Protein AF-A0A369BPJ7-F1 (afdb_monomer)

Nearest PDB structures (foldseek):
  7qhv-assembly2_BBB  TM=7.110E-01  e=1.659E-01  Agrobacterium tumefaciens
  6g4r-assembly1_E  TM=4.898E-01  e=5.495E+00  Corynebacterium glutamicum
  7cem-assembly1_B  TM=3.025E-01  e=4.839E+00  Escherichia coli K-12

Radius of gyration: 25.54 Å; Cα contacts (8 Å, |Δi|>4): 108; chains: 1; bounding box: 82×40×55 Å

Sequence (159 aa):
MRKFNLISLLLIGSLVIGLAGCTSLTAPDALKLKVMNRDNEKRYFNDTYGDMFHAQNDSIEIELVRPKSMKLEKTASNYVQALQQSIEQEQLDVLQLSIYEYNRLSAAGFLLDLEPLVVRDQYNIDTIYPSITSFLREHISWVLSVSTVQVKQRRSGAV

Organism: NCBI:txid1416533

pLDDT: mean 75.51, std 18.25, range [28.45, 94.75]

Secondary structure (DSSP, 8-state):
--SHHHHHHHHHHHHHHTTS-------S--EEEEEE--SS-THHHIIIIIHHHHHH-TTEEEEEE--GGGGS-TTSTTHHHHHHHHHHHHT-SB----HHHHHHHHHTT-SPPSHHHHHHTT--GGGS-HHHHHHIIIIIS-----------SSSS---

Mean predicted aligned error: 14.04 Å

Solvent-accessible surface area (backbone atoms only — not comparable to full-atom values): 10201 Å² total; per-residue (Å²): 143,84,66,70,69,62,56,57,52,53,58,57,58,59,60,65,66,67,70,77,67,76,70,77,72,74,66,64,86,51,48,73,42,31,32,50,34,93,57,94,55,73,59,62,54,34,78,74,50,43,54,66,48,44,77,74,33,85,51,51,41,80,43,79,41,64,50,71,34,74,81,50,59,83,84,43,91,57,32,65,60,40,38,55,51,27,39,65,75,71,56,54,75,43,81,80,72,54,72,71,54,43,56,56,36,48,76,68,67,73,54,80,79,55,67,68,53,38,63,73,67,64,55,71,64,82,82,45,62,64,73,56,55,49,47,46,38,69,78,70,56,72,81,83,62,95,70,94,75,77,98,76,82,88,87,85,88,86,130

Foldseek 3Di:
DPDVVVVVVVVVVVVVVVPVPPPPPPQPQAAEAEAEDLDPDPVVCCVVPVVVCCVVGVRHHYHYDHFPLSVDDPPDPCSLVSVVVSCVVVVHDHYDDDLVSLVVCVVVVNDDDCVVVCVVVVPPCVVPDVVVVVCCCPSRNDPPDPDDDDPPDDPPDDD

Structure (mmCIF, N/CA/C/O backbone):
data_AF-A0A369BPJ7-F1
#
_entry.id   AF-A0A369BPJ7-F1
#
loop_
_atom_site.group_PDB
_atom_site.id
_atom_site.type_symbol
_atom_site.label_atom_id
_atom_site.label_alt_id
_atom_site.label_comp_id
_atom_site.label_asym_id
_atom_site.label_entity_id
_atom_site.label_seq_id
_atom_site.pdbx_PDB_ins_code
_atom_site.Cartn_x
_atom_site.Cartn_y
_atom_site.Cartn_z
_atom_site.occupancy
_atom_site.B_iso_or_equiv
_atom_site.auth_seq_id
_atom_site.auth_comp_id
_atom_site.auth_asym_id
_atom_site.auth_atom_id
_atom_site.pdbx_PDB_model_num
ATOM 1 N N . MET A 1 1 ? -62.012 18.806 41.400 1.00 50.09 1 MET A N 1
ATOM 2 C CA . MET A 1 1 ? -61.432 18.161 40.200 1.00 50.09 1 MET A CA 1
ATOM 3 C C . MET A 1 1 ? -60.233 18.984 39.723 1.00 50.09 1 MET A C 1
ATOM 5 O O . MET A 1 1 ? -60.415 19.934 38.983 1.00 50.09 1 MET A O 1
ATOM 9 N N . ARG A 1 2 ? -59.022 18.739 40.253 1.00 57.50 2 ARG A N 1
ATOM 10 C CA . ARG A 1 2 ? -57.802 19.505 39.887 1.00 57.50 2 ARG A CA 1
ATOM 11 C C . ARG A 1 2 ? -56.497 18.755 40.223 1.00 57.50 2 ARG A C 1
ATOM 13 O O . ARG A 1 2 ? -55.479 19.372 40.491 1.00 57.50 2 ARG A O 1
ATOM 20 N N . LYS A 1 3 ? -56.553 17.417 40.291 1.00 51.31 3 LYS A N 1
ATOM 21 C CA . LYS A 1 3 ? -55.417 16.551 40.674 1.00 51.31 3 LYS A CA 1
ATOM 22 C C . LYS A 1 3 ? -54.864 15.723 39.501 1.00 51.31 3 LYS A C 1
ATOM 24 O O . LYS A 1 3 ? -53.725 15.288 39.562 1.00 51.31 3 LYS A O 1
ATOM 29 N N . PHE A 1 4 ? -55.630 15.576 38.414 1.00 56.16 4 PHE A N 1
ATOM 30 C CA . PHE A 1 4 ? -55.250 14.762 37.248 1.00 56.16 4 PHE A CA 1
ATOM 31 C C . PHE A 1 4 ? -54.219 15.443 36.321 1.00 56.16 4 PHE A C 1
ATOM 33 O O . PHE A 1 4 ? -53.350 14.769 35.779 1.00 56.16 4 PHE A O 1
ATOM 40 N N . ASN A 1 5 ? -54.232 16.779 36.211 1.00 55.00 5 ASN A N 1
ATOM 41 C CA . ASN A 1 5 ? -53.308 17.512 35.325 1.00 55.00 5 ASN A CA 1
ATOM 42 C C . ASN A 1 5 ? -51.878 17.638 35.876 1.00 55.00 5 ASN A C 1
ATOM 44 O O . ASN A 1 5 ? -50.940 17.772 35.100 1.00 55.00 5 ASN A O 1
ATOM 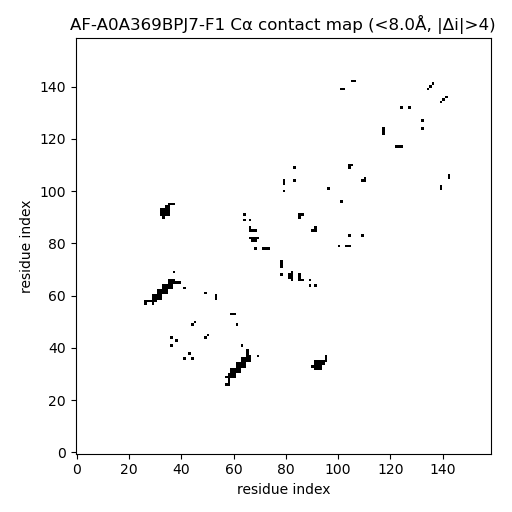48 N N . LEU A 1 6 ? -51.693 17.581 37.200 1.00 57.59 6 LEU A N 1
ATOM 49 C CA . LEU A 1 6 ? -50.368 17.701 37.826 1.00 57.59 6 LEU A CA 1
ATOM 50 C C . LEU A 1 6 ? -49.540 16.417 37.683 1.00 57.59 6 LEU A C 1
ATOM 52 O O . LEU A 1 6 ? -48.333 16.485 37.487 1.00 57.59 6 LEU A O 1
ATOM 56 N N . ILE A 1 7 ? -50.196 15.254 37.722 1.00 62.78 7 ILE A N 1
ATOM 57 C CA . ILE A 1 7 ? -49.537 13.945 37.589 1.00 62.78 7 ILE A CA 1
ATOM 58 C C . ILE A 1 7 ? -49.143 13.693 36.125 1.00 62.78 7 ILE A C 1
ATOM 60 O O . ILE A 1 7 ? -48.045 13.214 35.853 1.00 62.78 7 ILE A O 1
ATOM 64 N N . SER A 1 8 ? -49.993 14.101 35.173 1.00 59.12 8 SER A N 1
ATOM 65 C CA . SER A 1 8 ? -49.696 13.996 33.739 1.00 59.12 8 SER A CA 1
ATOM 66 C C . SER A 1 8 ? -48.526 14.885 33.300 1.00 59.12 8 SER A C 1
ATOM 68 O O . SER A 1 8 ? -47.792 14.499 32.397 1.00 59.12 8 SER A O 1
ATOM 70 N N . LEU A 1 9 ? -48.319 16.048 33.931 1.00 59.34 9 LEU A N 1
ATOM 71 C CA . LEU A 1 9 ? -47.191 16.932 33.607 1.00 59.34 9 LEU A CA 1
ATOM 72 C C . LEU A 1 9 ? -45.853 16.392 34.151 1.00 59.34 9 LEU A C 1
ATOM 74 O O . LEU A 1 9 ? -44.811 16.562 33.523 1.00 59.34 9 LEU A O 1
ATOM 78 N N . LEU A 1 10 ? -45.894 15.706 35.299 1.00 60.41 10 LEU A N 1
ATOM 79 C CA . LEU A 1 10 ? -44.726 15.114 35.964 1.00 60.41 10 LEU A CA 1
ATOM 80 C C . LEU A 1 10 ? -44.183 13.881 35.219 1.00 60.41 10 LEU A C 1
ATOM 82 O O . LEU A 1 10 ? -42.971 13.703 35.127 1.00 60.41 10 LEU A O 1
ATOM 86 N N . LEU A 1 11 ? -45.068 13.075 34.622 1.00 60.53 11 LEU A N 1
ATOM 87 C CA . LEU A 1 11 ? -44.690 11.911 33.808 1.00 60.53 11 LEU A CA 1
ATOM 88 C C . LEU A 1 11 ? -44.014 12.300 32.484 1.00 60.53 11 LEU A C 1
ATOM 90 O O . LEU A 1 11 ? -43.070 11.639 32.060 1.00 60.53 11 LEU A O 1
ATOM 94 N N . ILE A 1 12 ? -44.444 13.399 31.857 1.00 60.44 12 ILE A N 1
ATOM 95 C CA . ILE A 1 12 ? -43.862 13.885 30.595 1.00 60.44 12 ILE A CA 1
ATOM 96 C C . ILE A 1 12 ? -42.498 14.549 30.847 1.00 60.44 12 ILE A C 1
ATOM 98 O O . ILE A 1 12 ? -41.572 14.362 30.060 1.00 60.44 12 ILE A O 1
ATOM 102 N N . GLY A 1 13 ? -42.331 15.249 31.977 1.00 57.41 13 GLY A N 1
ATOM 103 C CA . GLY A 1 13 ? -41.042 15.828 32.377 1.00 57.41 13 GLY A CA 1
ATOM 104 C C . GLY A 1 13 ? -39.958 14.779 32.665 1.00 57.41 13 GLY A C 1
ATOM 105 O O . GLY A 1 13 ? -38.794 14.995 32.336 1.00 57.41 13 GLY A O 1
ATOM 106 N N . SER A 1 14 ? -40.334 13.614 33.205 1.00 56.53 14 SER A N 1
ATOM 107 C CA . SER A 1 14 ? -39.394 12.516 33.472 1.00 56.53 14 SER A CA 1
ATOM 108 C C . SER A 1 14 ? -38.867 11.841 32.200 1.00 56.53 14 SER A C 1
ATOM 110 O O . SER A 1 14 ? -37.779 11.270 32.232 1.00 56.53 14 SER A O 1
ATOM 112 N N . LEU A 1 15 ? -39.608 11.896 31.087 1.00 54.62 15 LEU A N 1
ATOM 113 C CA . LEU A 1 15 ? -39.217 11.247 29.830 1.00 54.62 15 LEU A CA 1
ATOM 114 C C . LEU A 1 15 ? -38.126 12.032 29.079 1.00 54.62 15 LEU A C 1
ATOM 116 O O . LEU A 1 15 ? -37.328 11.443 28.357 1.00 54.62 15 LEU A O 1
ATOM 120 N N . VAL A 1 16 ? -38.040 13.350 29.291 1.00 57.06 16 VAL A N 1
ATOM 121 C CA . VAL A 1 16 ? -37.062 14.222 28.612 1.00 57.06 16 VAL A CA 1
ATOM 122 C C . VAL A 1 16 ? -35.666 14.133 29.249 1.00 57.06 16 VAL A C 1
ATOM 124 O O . VAL A 1 16 ? -34.663 14.329 28.569 1.00 57.06 16 VAL A O 1
ATOM 127 N N . ILE A 1 17 ? -35.572 13.762 30.530 1.00 57.66 17 ILE A N 1
ATOM 128 C CA . ILE A 1 17 ? -34.288 13.648 31.250 1.00 57.66 17 ILE A CA 1
ATOM 129 C C . ILE A 1 17 ? -33.547 12.343 30.886 1.00 57.66 17 ILE A C 1
ATOM 131 O O . ILE A 1 17 ? -32.328 12.264 31.020 1.00 57.66 17 ILE A O 1
ATOM 135 N N . GLY A 1 18 ? -34.250 11.337 30.352 1.00 53.00 18 GLY A N 1
ATOM 136 C CA . GLY A 1 18 ? -33.669 10.040 29.982 1.00 53.00 18 GLY A CA 1
ATOM 137 C C . GLY A 1 18 ? -32.844 10.021 28.686 1.00 53.00 18 GLY A C 1
ATOM 138 O O . GLY A 1 18 ? -32.139 9.048 28.445 1.00 53.00 18 GLY A O 1
ATOM 139 N N . LEU A 1 19 ? -32.903 11.070 27.855 1.00 55.28 19 LEU A N 1
ATOM 140 C CA . LEU A 1 19 ? -32.226 11.115 26.546 1.00 55.28 19 LEU A CA 1
ATOM 141 C C . LEU A 1 19 ? -30.897 11.891 26.550 1.00 55.28 19 LEU A C 1
ATOM 143 O O . LEU A 1 19 ? -30.197 11.902 25.542 1.00 55.28 19 LEU A O 1
ATOM 147 N N . ALA A 1 20 ? -30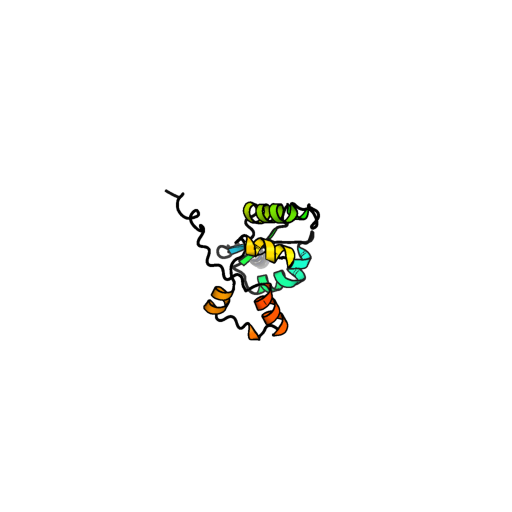.504 12.500 27.675 1.00 55.53 20 ALA A N 1
ATOM 148 C CA . ALA A 1 20 ? -29.210 13.183 27.814 1.00 55.53 20 ALA A CA 1
ATOM 149 C C . ALA A 1 20 ? -28.069 12.248 28.275 1.00 55.53 20 ALA A C 1
ATOM 151 O O . ALA A 1 20 ? -27.006 12.709 28.681 1.00 55.53 20 ALA A O 1
ATOM 152 N N . GLY A 1 21 ? -28.292 10.933 28.223 1.00 48.53 21 GLY A N 1
ATOM 153 C CA . GLY A 1 21 ? -27.315 9.897 28.542 1.00 48.53 21 GLY A CA 1
ATOM 154 C C . GLY A 1 21 ? -26.757 9.219 27.295 1.00 48.53 21 GLY A C 1
ATOM 155 O O . GLY A 1 21 ? -26.762 7.995 27.227 1.00 48.53 21 GLY A O 1
ATOM 156 N N . CYS A 1 22 ? -26.271 9.980 26.309 1.00 53.94 22 CYS A N 1
ATOM 157 C CA . CYS A 1 22 ? -25.276 9.434 25.386 1.00 53.94 22 CYS A CA 1
ATOM 158 C C . CYS A 1 22 ? -23.991 9.259 26.195 1.00 53.94 22 CYS A C 1
ATOM 160 O O . CYS A 1 22 ? -23.138 10.144 26.233 1.00 53.94 22 CYS A O 1
ATOM 162 N N . THR A 1 23 ? -23.862 8.133 26.895 1.00 51.94 23 THR A N 1
ATOM 163 C CA . THR A 1 23 ? -22.545 7.662 27.303 1.00 51.94 23 THR A CA 1
ATOM 164 C C . THR A 1 23 ? -21.757 7.518 26.016 1.00 51.94 23 THR A C 1
ATOM 166 O O . THR A 1 23 ? -22.064 6.646 25.202 1.00 51.94 23 THR A O 1
ATOM 169 N N . SER A 1 24 ? -20.785 8.404 25.807 1.00 52.84 24 SER A N 1
ATOM 170 C CA . SER A 1 24 ? -19.676 8.133 24.911 1.00 52.84 24 SER A CA 1
ATOM 171 C C . SER A 1 24 ? -19.072 6.830 25.414 1.00 52.84 24 SER A C 1
ATOM 173 O O . SER A 1 24 ? -18.317 6.819 26.387 1.00 52.84 24 SER A O 1
ATOM 175 N N . LEU A 1 25 ? -19.507 5.720 24.822 1.00 47.12 25 LEU A N 1
ATOM 176 C CA . LEU A 1 25 ? -18.775 4.476 24.845 1.00 47.12 25 LEU A CA 1
ATOM 177 C C . LEU A 1 25 ? -17.429 4.868 24.261 1.00 47.12 25 LEU A C 1
ATOM 179 O O . LEU A 1 25 ? -17.309 5.057 23.054 1.00 47.12 25 LEU A O 1
ATOM 183 N N . THR A 1 26 ? -16.465 5.144 25.137 1.00 48.81 26 THR A N 1
ATOM 184 C CA . THR A 1 26 ? -15.067 5.217 24.759 1.00 48.81 26 THR A CA 1
ATOM 185 C C . THR A 1 26 ? -14.815 3.886 24.084 1.00 48.81 26 THR A C 1
ATOM 187 O O . THR A 1 26 ? -14.788 2.850 24.753 1.00 48.81 26 THR A O 1
ATOM 190 N N . ALA A 1 27 ? -14.798 3.906 22.750 1.00 56.25 27 ALA A N 1
ATOM 191 C CA . ALA A 1 27 ? -14.473 2.737 21.968 1.00 56.25 27 ALA A CA 1
ATOM 192 C C . ALA A 1 27 ? -13.136 2.224 22.523 1.00 56.25 27 ALA A C 1
ATOM 194 O O . ALA A 1 27 ? -12.262 3.055 22.801 1.00 56.25 27 ALA A O 1
ATOM 195 N N . PRO A 1 28 ? -13.009 0.912 22.792 1.00 58.47 28 PRO A N 1
ATOM 196 C CA . PRO A 1 28 ? -11.756 0.335 23.275 1.00 58.47 28 PRO A CA 1
ATOM 197 C C . PRO A 1 28 ? -10.613 0.884 22.423 1.00 58.47 28 PRO A C 1
ATOM 199 O O . PRO A 1 28 ? -10.781 0.882 21.207 1.00 58.47 28 PRO A O 1
ATOM 202 N N . ASP A 1 29 ? -9.545 1.397 23.058 1.00 67.38 29 ASP A N 1
ATOM 203 C CA . ASP A 1 29 ? -8.436 2.142 22.430 1.00 67.38 29 ASP A CA 1
ATOM 204 C C . ASP A 1 29 ? -8.198 1.689 20.984 1.00 67.38 29 ASP A C 1
ATOM 206 O O . ASP A 1 29 ? -7.534 0.679 20.734 1.00 67.38 29 ASP A O 1
ATOM 210 N N . ALA A 1 30 ? -8.829 2.392 20.037 1.00 75.88 30 ALA A N 1
ATOM 211 C CA . ALA A 1 30 ? -8.905 1.916 18.667 1.00 75.88 30 ALA A CA 1
ATOM 212 C C . ALA A 1 30 ? -7.496 1.939 18.076 1.00 75.88 30 ALA A C 1
ATOM 214 O O . ALA A 1 30 ? -6.814 2.970 18.088 1.00 75.88 30 ALA A O 1
ATOM 215 N N . LEU A 1 31 ? -7.043 0.795 17.565 1.00 89.06 31 LEU A N 1
ATOM 216 C CA . LEU A 1 31 ? -5.757 0.712 16.894 1.00 89.06 31 LEU A CA 1
ATOM 217 C C . LEU A 1 31 ? -5.852 1.511 15.596 1.00 89.06 31 LEU A C 1
ATOM 219 O O . LEU A 1 31 ? -6.600 1.153 14.689 1.00 89.06 31 LEU A O 1
ATOM 223 N N . LYS A 1 32 ? -5.081 2.591 15.504 1.00 93.06 32 LYS A N 1
ATOM 224 C CA . LYS A 1 32 ? -5.031 3.431 14.310 1.00 93.06 32 LYS A CA 1
ATOM 225 C C . LYS A 1 32 ? -4.036 2.873 13.298 1.00 93.06 32 LYS A C 1
ATOM 227 O O . LYS A 1 32 ? -2.865 2.714 13.631 1.00 93.06 32 LYS A O 1
ATOM 232 N N . LEU A 1 33 ? -4.496 2.632 12.072 1.00 92.88 33 LEU A N 1
ATOM 233 C CA . LEU A 1 33 ? -3.668 2.253 10.928 1.00 92.88 33 LEU A CA 1
ATOM 234 C C . LEU A 1 33 ? -3.663 3.374 9.892 1.00 92.88 33 LEU A C 1
ATOM 236 O O . LEU A 1 33 ? -4.717 3.793 9.406 1.00 92.88 33 LEU A O 1
ATOM 240 N N . LYS A 1 34 ? -2.472 3.835 9.514 1.00 94.06 34 LYS A N 1
ATOM 241 C CA . LYS A 1 34 ? -2.287 4.840 8.469 1.00 94.06 34 LYS A CA 1
ATOM 242 C C . LYS A 1 34 ? -2.155 4.176 7.111 1.00 94.06 34 LYS A C 1
ATOM 244 O O . LYS A 1 34 ? -1.144 3.547 6.791 1.00 94.06 34 LYS A O 1
ATOM 249 N N . VAL A 1 35 ? -3.181 4.352 6.291 1.00 92.12 35 VAL A N 1
ATOM 250 C CA . VAL A 1 35 ? -3.272 3.754 4.962 1.00 92.12 35 VAL A CA 1
ATOM 251 C C . VAL A 1 35 ? -2.999 4.819 3.909 1.00 92.12 35 VAL A C 1
ATOM 253 O O . VAL A 1 35 ? -3.617 5.886 3.884 1.00 92.12 35 VAL A O 1
ATOM 256 N N . MET A 1 36 ? -2.059 4.517 3.018 1.00 90.62 36 MET A N 1
ATOM 257 C CA . MET A 1 36 ? -1.717 5.359 1.881 1.00 90.62 36 MET A CA 1
ATOM 258 C C . MET A 1 36 ? -2.933 5.562 0.974 1.00 90.62 36 MET A C 1
ATOM 260 O O . MET A 1 36 ? -3.466 4.612 0.407 1.00 90.62 36 MET A O 1
ATOM 264 N N . ASN A 1 37 ? -3.305 6.819 0.766 1.00 89.00 37 ASN A N 1
ATOM 265 C CA . ASN A 1 37 ? -4.357 7.223 -0.150 1.00 89.00 37 ASN A CA 1
ATOM 266 C C . ASN A 1 37 ? -3.754 7.897 -1.389 1.00 89.00 37 ASN A C 1
ATOM 268 O O . ASN A 1 37 ? -3.107 8.945 -1.298 1.00 89.00 37 ASN A O 1
ATOM 272 N N . ARG A 1 38 ? -3.968 7.298 -2.564 1.00 81.56 38 ARG A N 1
ATOM 273 C CA . ARG A 1 38 ? -3.538 7.864 -3.854 1.00 81.56 38 ARG A CA 1
ATOM 274 C C . ARG A 1 38 ? -4.541 8.831 -4.452 1.00 81.56 38 ARG A C 1
ATOM 276 O O . ARG A 1 38 ? -4.176 9.578 -5.364 1.00 81.56 38 ARG A O 1
ATOM 283 N N . ASP A 1 39 ? -5.750 8.873 -3.919 1.00 79.44 39 ASP A N 1
ATOM 284 C CA . ASP A 1 39 ? -6.822 9.713 -4.420 1.00 79.44 39 ASP A CA 1
ATOM 285 C C . ASP A 1 39 ? -6.928 11.004 -3.614 1.00 79.44 39 ASP A C 1
ATOM 287 O O . ASP A 1 39 ? -6.453 11.125 -2.480 1.00 79.44 39 ASP A O 1
ATOM 291 N N . ASN A 1 40 ? -7.473 12.036 -4.250 1.00 72.69 40 ASN A N 1
ATOM 292 C CA . ASN A 1 40 ? -7.764 13.294 -3.564 1.00 72.69 40 ASN A CA 1
ATOM 293 C C . ASN A 1 40 ? -9.031 13.162 -2.706 1.00 72.69 40 ASN A C 1
ATOM 295 O O . ASN A 1 40 ? -9.211 13.901 -1.740 1.00 72.69 40 ASN A O 1
ATOM 299 N N . GLU A 1 41 ? -9.891 12.202 -3.043 1.00 74.06 41 GLU A N 1
ATOM 300 C CA . GLU A 1 41 ? -11.154 11.944 -2.371 1.00 74.06 41 GLU A CA 1
ATOM 301 C C . GLU A 1 41 ? -11.033 10.698 -1.495 1.00 74.06 41 GLU A C 1
ATOM 303 O O . GLU A 1 41 ? -10.729 9.612 -1.976 1.00 74.06 41 GLU A O 1
ATOM 308 N N . LYS A 1 42 ? -11.325 10.838 -0.199 1.00 72.94 42 LYS A N 1
ATOM 309 C CA . LYS A 1 42 ? -11.377 9.703 0.741 1.00 72.94 42 LYS A CA 1
ATOM 310 C C . LYS A 1 42 ? -12.476 8.691 0.389 1.00 72.94 42 LYS A C 1
ATOM 312 O O . LYS A 1 42 ? -12.380 7.527 0.761 1.00 72.94 42 LYS A O 1
ATOM 317 N N . ARG A 1 43 ? -13.505 9.142 -0.339 1.00 79.12 43 ARG A N 1
ATOM 318 C CA . ARG A 1 43 ? -14.704 8.361 -0.657 1.00 79.12 43 ARG A CA 1
ATOM 319 C C . ARG A 1 43 ? -14.384 7.093 -1.454 1.00 79.12 43 ARG A C 1
ATOM 321 O O . ARG A 1 43 ? -14.950 6.058 -1.154 1.00 79.12 43 ARG A O 1
ATOM 328 N N . TYR A 1 44 ? -13.415 7.129 -2.372 1.00 80.88 44 TYR A N 1
ATOM 329 C CA . TYR A 1 44 ? -13.077 5.951 -3.181 1.00 80.88 44 TYR A CA 1
ATOM 330 C C . TYR A 1 44 ? -12.606 4.754 -2.339 1.00 80.88 44 TYR A C 1
ATOM 332 O O . TYR A 1 44 ? -13.071 3.633 -2.540 1.00 80.88 44 TYR A O 1
ATOM 340 N N . PHE A 1 45 ? -11.719 4.982 -1.363 1.00 83.56 45 PHE A N 1
ATOM 341 C CA . PHE A 1 45 ? -11.280 3.916 -0.459 1.00 83.56 45 PHE A CA 1
ATOM 342 C C . PHE A 1 45 ? -12.440 3.389 0.387 1.00 83.56 45 PHE A C 1
ATOM 344 O O . PHE A 1 45 ? -12.579 2.177 0.530 1.00 83.56 45 PHE A O 1
ATOM 351 N N . ASN A 1 46 ? -13.266 4.283 0.937 1.00 83.81 46 ASN A N 1
ATOM 352 C CA . ASN A 1 46 ? -14.381 3.897 1.800 1.00 83.81 46 ASN A CA 1
ATOM 353 C C . ASN A 1 46 ? -15.414 3.054 1.047 1.00 83.81 46 ASN A C 1
ATOM 355 O O . ASN A 1 46 ? -15.731 1.957 1.500 1.00 83.81 46 ASN A O 1
ATOM 359 N N . ASP A 1 47 ? -15.820 3.508 -0.140 1.00 84.50 47 ASP A N 1
ATOM 360 C CA . ASP A 1 47 ? -16.787 2.814 -0.993 1.00 84.50 47 ASP A CA 1
ATOM 361 C C . ASP A 1 47 ? -16.269 1.433 -1.437 1.00 84.50 47 ASP A C 1
ATOM 363 O O . ASP A 1 47 ? -17.048 0.498 -1.608 1.00 84.50 47 ASP A O 1
ATOM 367 N N . THR A 1 48 ? -14.953 1.294 -1.638 1.00 81.56 48 THR A N 1
ATOM 368 C CA . THR A 1 48 ? -14.357 0.047 -2.147 1.00 81.56 48 THR A CA 1
ATOM 369 C C . THR A 1 48 ? -13.984 -0.934 -1.030 1.00 81.56 48 THR A C 1
ATOM 371 O O . THR A 1 48 ? -14.109 -2.145 -1.206 1.00 81.56 48 THR A O 1
ATOM 374 N N . TYR A 1 49 ? -13.500 -0.433 0.109 1.00 83.31 49 TYR A N 1
ATOM 375 C CA . TYR A 1 49 ? -12.884 -1.246 1.165 1.00 83.31 49 TYR A CA 1
ATOM 376 C C . TYR A 1 49 ? -13.300 -0.817 2.576 1.00 83.31 49 TYR A C 1
ATOM 378 O O . TYR A 1 49 ? -13.596 -1.669 3.415 1.00 83.31 49 TYR A O 1
ATOM 386 N N . GLY A 1 50 ? -13.286 0.491 2.852 1.00 84.56 50 GLY A N 1
ATOM 387 C CA . GLY A 1 50 ? -13.348 1.028 4.213 1.00 84.56 50 GLY A CA 1
ATOM 388 C C . GLY A 1 50 ? -14.660 0.745 4.938 1.00 84.56 50 GLY A C 1
ATOM 389 O O . GLY A 1 50 ? -14.621 0.311 6.085 1.00 84.56 50 GLY A O 1
ATOM 390 N N . ASP A 1 51 ? -15.809 0.918 4.283 1.00 87.44 51 ASP A N 1
ATOM 391 C CA . ASP A 1 51 ? -17.111 0.788 4.952 1.00 87.44 51 ASP A CA 1
ATOM 392 C C . ASP A 1 51 ? -17.362 -0.648 5.436 1.00 87.44 51 ASP A C 1
ATOM 394 O O . ASP A 1 51 ? -17.745 -0.870 6.586 1.00 87.44 51 ASP A O 1
ATOM 398 N N . MET A 1 52 ? -17.074 -1.640 4.586 1.00 89.06 52 MET A N 1
ATOM 399 C CA . MET A 1 52 ? -17.168 -3.053 4.962 1.00 89.06 52 MET A CA 1
ATOM 400 C C . MET A 1 52 ? -16.145 -3.413 6.044 1.00 89.06 52 MET A C 1
ATOM 402 O O . MET A 1 52 ? -16.483 -4.131 6.984 1.00 89.06 52 MET A O 1
ATOM 406 N N . PHE A 1 53 ? -14.911 -2.912 5.927 1.00 89.50 53 PHE A N 1
ATOM 407 C CA . PHE A 1 53 ? -13.867 -3.172 6.914 1.00 89.50 53 PHE A CA 1
ATOM 408 C C . PHE A 1 53 ? -14.263 -2.646 8.297 1.00 89.50 53 PHE A C 1
ATOM 410 O O . PHE A 1 53 ? -14.178 -3.392 9.270 1.00 89.50 53 PHE A O 1
ATOM 417 N N . HIS A 1 54 ? -14.750 -1.405 8.379 1.00 88.44 54 HIS A N 1
ATOM 418 C CA . HIS A 1 54 ? -15.200 -0.797 9.630 1.00 88.44 54 HIS A CA 1
ATOM 419 C C . HIS A 1 54 ? -16.400 -1.524 10.231 1.00 88.44 54 HIS A C 1
ATOM 421 O O . HIS A 1 54 ? -16.403 -1.761 11.430 1.00 88.44 54 HIS A O 1
ATOM 427 N N . ALA A 1 55 ? -17.363 -1.960 9.412 1.00 88.88 55 ALA A N 1
ATOM 428 C CA . ALA A 1 55 ? -18.509 -2.736 9.891 1.00 88.88 55 ALA A CA 1
ATOM 429 C C . ALA A 1 55 ? -18.125 -4.098 10.505 1.00 88.88 55 ALA A C 1
ATOM 431 O O . ALA A 1 55 ? -18.916 -4.688 11.238 1.00 88.88 55 ALA A O 1
ATOM 432 N N . GLN A 1 56 ? -16.942 -4.623 10.177 1.00 90.25 56 GLN A N 1
ATOM 433 C CA . GLN A 1 56 ? -16.434 -5.903 10.679 1.00 90.25 56 GLN A CA 1
ATOM 434 C C . GLN A 1 56 ? -15.365 -5.744 11.770 1.00 90.25 56 GLN A C 1
ATOM 436 O O . GLN A 1 56 ? -15.012 -6.730 12.415 1.00 90.25 56 GLN A O 1
ATOM 441 N N . ASN A 1 57 ? -14.824 -4.536 11.962 1.00 89.25 57 ASN A N 1
ATOM 442 C CA . ASN A 1 57 ? -13.654 -4.282 12.802 1.00 89.25 57 ASN A CA 1
ATOM 443 C C . ASN A 1 57 ? -13.811 -2.973 13.590 1.00 89.25 57 ASN A C 1
ATOM 445 O O . ASN A 1 57 ? -13.173 -1.965 13.285 1.00 89.25 57 ASN A O 1
ATOM 449 N N . ASP A 1 58 ? -14.605 -3.012 14.659 1.00 85.81 58 ASP A N 1
ATOM 450 C CA . ASP A 1 58 ? -14.893 -1.834 15.493 1.00 85.81 58 ASP A CA 1
ATOM 451 C C . ASP A 1 58 ? -13.674 -1.315 16.284 1.00 85.81 58 ASP A C 1
ATOM 453 O O . ASP A 1 58 ? -13.668 -0.180 16.758 1.00 85.81 58 ASP A O 1
ATOM 457 N N . SER A 1 59 ? -12.629 -2.136 16.443 1.00 90.12 59 SER A N 1
ATOM 458 C CA . SER A 1 59 ? -11.420 -1.799 17.208 1.00 90.12 59 SER A CA 1
ATOM 459 C C . SER A 1 59 ? -10.276 -1.228 16.362 1.00 90.12 59 SER A C 1
ATOM 461 O O . SER A 1 59 ? -9.186 -1.018 16.897 1.00 90.12 59 SER A O 1
ATOM 463 N N . ILE A 1 60 ? -10.472 -1.030 15.052 1.00 90.75 60 ILE A N 1
ATOM 464 C CA . ILE A 1 60 ? -9.442 -0.514 14.137 1.00 90.75 60 ILE A CA 1
ATOM 465 C C . ILE A 1 60 ? -9.939 0.766 13.461 1.00 90.75 60 ILE A C 1
ATOM 467 O O . ILE A 1 60 ? -10.939 0.771 12.743 1.00 90.75 60 ILE A O 1
ATOM 471 N N . GLU A 1 61 ? -9.191 1.854 13.636 1.00 90.94 61 GLU A N 1
ATOM 472 C CA . GLU A 1 61 ? -9.422 3.122 12.945 1.00 90.94 61 GLU A CA 1
ATOM 473 C C . GLU A 1 61 ? -8.500 3.217 11.721 1.00 90.94 61 GLU A C 1
ATOM 475 O O . GLU A 1 61 ? -7.283 3.084 11.840 1.00 90.94 61 GLU A O 1
ATOM 480 N N . ILE A 1 62 ? -9.063 3.488 10.542 1.00 90.88 62 ILE A N 1
ATOM 481 C CA . ILE A 1 62 ? -8.294 3.699 9.312 1.00 90.88 62 ILE A CA 1
ATOM 482 C C . ILE A 1 62 ? -8.104 5.200 9.099 1.00 90.88 62 ILE A C 1
ATOM 484 O O . ILE A 1 62 ? -9.051 5.941 8.834 1.00 90.88 62 ILE A O 1
ATOM 488 N N . GLU A 1 63 ? -6.857 5.653 9.166 1.00 91.88 63 GLU A N 1
ATOM 489 C CA . GLU A 1 63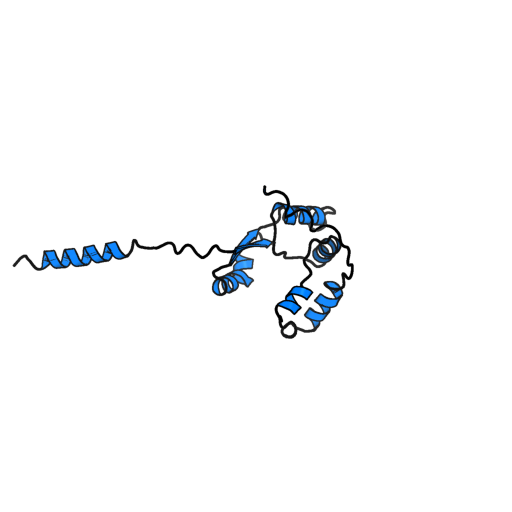 ? -6.473 7.012 8.805 1.00 91.88 63 GLU A CA 1
ATOM 490 C C . GLU A 1 63 ? -5.947 7.029 7.365 1.00 91.88 63 GLU A C 1
ATOM 492 O O . GLU A 1 63 ? -4.856 6.544 7.072 1.00 91.88 63 GLU A O 1
ATOM 497 N N . LEU A 1 64 ? -6.716 7.618 6.447 1.00 91.94 64 LEU A N 1
ATOM 498 C CA . LEU A 1 64 ? -6.287 7.799 5.060 1.00 91.94 64 LEU A CA 1
ATOM 499 C C . LEU A 1 64 ? -5.327 8.981 4.931 1.00 91.94 64 LEU A C 1
ATOM 501 O O . LEU A 1 64 ? -5.729 10.138 5.104 1.00 91.94 64 LEU A O 1
ATOM 505 N N . VAL A 1 65 ? -4.084 8.690 4.548 1.00 92.25 65 VAL A N 1
ATOM 506 C CA . VAL A 1 65 ? -3.003 9.671 4.430 1.00 92.25 65 VAL A CA 1
ATOM 507 C C . VAL A 1 65 ? -2.518 9.742 2.987 1.00 92.25 65 VAL A C 1
ATOM 509 O O . VAL A 1 65 ? -2.125 8.736 2.403 1.00 92.25 65 VAL A O 1
ATOM 512 N N . ARG A 1 66 ? -2.533 10.941 2.394 1.00 90.81 66 ARG A N 1
ATOM 513 C CA . ARG A 1 66 ? -2.000 11.176 1.046 1.00 90.81 66 ARG A CA 1
ATOM 514 C C . ARG A 1 66 ? -0.520 11.574 1.133 1.00 90.81 66 ARG A C 1
ATOM 516 O O . ARG A 1 66 ? -0.259 12.692 1.585 1.00 90.81 66 ARG A O 1
ATOM 523 N N . PRO A 1 67 ? 0.420 10.752 0.625 1.00 88.44 67 PRO A N 1
ATOM 524 C CA . PRO A 1 67 ? 1.845 11.052 0.711 1.00 88.44 67 PRO A CA 1
ATOM 525 C C . PRO A 1 67 ? 2.212 12.362 0.032 1.00 88.44 67 PRO A C 1
ATOM 527 O O . PRO A 1 67 ? 1.780 12.626 -1.095 1.00 88.44 67 PRO A O 1
ATOM 530 N N . LYS A 1 68 ? 3.083 13.157 0.661 1.00 86.38 68 LYS A N 1
ATOM 531 C CA . LYS A 1 68 ? 3.623 14.387 0.045 1.00 86.38 68 LYS A CA 1
ATOM 532 C C . LYS A 1 68 ? 4.261 14.142 -1.325 1.00 86.38 68 LYS A C 1
ATOM 534 O O . LYS A 1 68 ? 4.159 15.010 -2.195 1.00 86.38 68 LYS A O 1
ATOM 539 N N . SER A 1 69 ? 4.865 12.970 -1.541 1.00 82.62 69 SER A N 1
ATOM 540 C CA . SER A 1 69 ? 5.436 12.559 -2.832 1.00 82.62 69 SER A CA 1
ATOM 541 C C . SER A 1 69 ? 4.427 12.546 -3.983 1.00 82.62 69 SER A C 1
ATOM 543 O O . SER A 1 69 ? 4.829 12.697 -5.131 1.00 82.62 69 SER A O 1
ATOM 545 N N . MET A 1 70 ? 3.121 12.457 -3.707 1.00 83.00 70 MET A N 1
ATOM 546 C CA . MET A 1 70 ? 2.066 12.494 -4.731 1.00 83.00 70 MET A CA 1
ATOM 547 C C . MET A 1 70 ? 1.912 13.855 -5.417 1.00 83.00 70 MET A C 1
ATOM 549 O O . MET A 1 70 ? 1.114 13.981 -6.342 1.00 83.00 70 MET A O 1
ATOM 553 N N . LYS A 1 71 ? 2.642 14.881 -4.967 1.00 81.75 71 LYS A N 1
ATOM 554 C CA . LYS A 1 71 ? 2.762 16.166 -5.670 1.00 81.75 71 LYS A CA 1
ATOM 555 C C . LYS A 1 71 ? 3.810 16.136 -6.788 1.00 81.75 71 LYS A C 1
ATOM 557 O O . LYS A 1 71 ? 3.873 17.080 -7.565 1.00 81.75 71 LYS A O 1
ATOM 562 N N . LEU A 1 72 ? 4.652 15.103 -6.834 1.00 81.25 72 LEU A N 1
ATOM 563 C CA . LEU A 1 72 ? 5.678 14.933 -7.856 1.00 81.25 72 LEU A CA 1
ATOM 564 C C . LEU A 1 72 ? 5.146 14.098 -9.019 1.00 81.25 72 LEU A C 1
ATOM 566 O O . LEU A 1 72 ? 4.354 13.172 -8.831 1.00 81.25 72 LEU A O 1
ATOM 570 N N . GLU A 1 73 ? 5.657 14.383 -10.213 1.00 80.69 73 GLU A N 1
ATOM 571 C CA . GLU A 1 73 ? 5.473 13.518 -11.375 1.00 80.69 73 GLU A CA 1
ATOM 572 C C . GLU A 1 73 ? 6.062 12.129 -11.0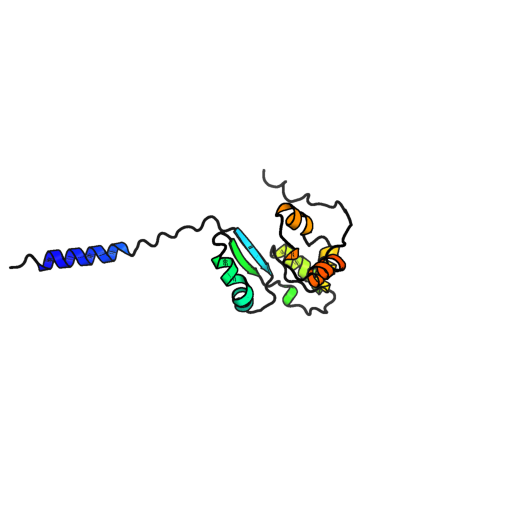97 1.00 80.69 73 GLU A C 1
ATOM 574 O O . GLU A 1 73 ? 7.199 12.004 -10.640 1.00 80.69 73 GLU A O 1
ATOM 579 N N . LYS A 1 74 ? 5.315 11.063 -11.410 1.00 75.19 74 LYS A N 1
ATOM 580 C CA . LYS A 1 74 ? 5.763 9.675 -11.166 1.00 75.19 74 LYS A CA 1
ATOM 581 C C . LYS A 1 74 ? 7.016 9.300 -11.961 1.00 75.19 74 LYS A C 1
ATOM 583 O O . LYS A 1 74 ? 7.753 8.401 -11.569 1.00 75.19 74 LYS A O 1
ATOM 588 N N . THR A 1 75 ? 7.240 9.978 -13.085 1.00 77.69 75 THR A N 1
ATOM 589 C CA . THR A 1 75 ? 8.411 9.814 -13.955 1.00 77.69 75 THR A CA 1
ATOM 590 C C . THR A 1 75 ? 9.628 10.599 -13.467 1.00 77.69 75 THR A C 1
ATOM 592 O O . THR A 1 75 ? 10.719 10.416 -14.006 1.00 77.69 75 THR A O 1
ATOM 595 N N . ALA A 1 76 ? 9.475 11.458 -12.453 1.00 80.50 76 ALA A N 1
ATOM 596 C CA . ALA A 1 76 ? 10.591 12.196 -11.887 1.00 80.50 76 ALA A CA 1
ATOM 597 C C . ALA A 1 76 ? 11.600 11.229 -11.253 1.00 80.50 76 ALA A C 1
ATOM 599 O O . ALA A 1 76 ? 11.243 10.311 -10.512 1.00 80.50 76 ALA A O 1
ATOM 600 N N . SER A 1 77 ? 12.888 11.462 -11.506 1.00 83.00 77 SER A N 1
ATOM 601 C CA . SER A 1 77 ? 13.974 10.595 -11.029 1.00 83.00 77 SER A CA 1
ATOM 602 C C . SER A 1 77 ? 14.025 10.469 -9.501 1.00 83.00 77 SER A C 1
ATOM 604 O O . SER A 1 77 ? 14.454 9.441 -8.980 1.00 83.00 77 SER A O 1
ATOM 606 N N . ASN A 1 78 ? 13.551 11.487 -8.779 1.00 88.69 78 ASN A N 1
ATOM 607 C CA . ASN A 1 78 ? 13.513 11.533 -7.319 1.00 88.69 78 ASN A CA 1
ATOM 608 C C . ASN A 1 78 ? 12.199 11.016 -6.706 1.00 88.69 78 ASN A C 1
ATOM 610 O O . ASN A 1 78 ? 12.081 10.996 -5.481 1.00 88.69 78 ASN A O 1
ATOM 614 N N . TYR A 1 79 ? 11.222 10.593 -7.516 1.00 88.75 79 TYR A N 1
ATOM 615 C CA . TYR A 1 79 ? 9.890 10.214 -7.038 1.00 88.75 79 TYR A CA 1
ATOM 616 C C . TYR A 1 79 ? 9.938 9.134 -5.949 1.00 88.75 79 TYR A C 1
ATOM 618 O O . TYR A 1 79 ? 9.356 9.293 -4.877 1.00 88.75 79 TYR A O 1
ATOM 626 N N . VAL A 1 80 ? 10.685 8.052 -6.191 1.00 88.94 80 VAL A N 1
ATOM 627 C CA . VAL A 1 80 ? 10.787 6.923 -5.251 1.00 88.94 80 VAL A CA 1
ATOM 628 C C . VAL A 1 80 ? 11.450 7.342 -3.939 1.00 88.94 80 VAL A C 1
ATOM 630 O O . VAL A 1 80 ? 10.994 6.945 -2.872 1.00 88.94 80 VAL A O 1
ATOM 633 N N . GLN A 1 81 ? 12.485 8.182 -4.000 1.00 92.19 81 GLN A N 1
ATOM 634 C CA . GLN A 1 81 ? 13.153 8.690 -2.800 1.00 92.19 81 GLN A CA 1
ATOM 635 C C . GLN A 1 81 ? 12.217 9.590 -1.982 1.00 92.19 81 GLN A C 1
ATOM 637 O O . GLN A 1 81 ? 12.155 9.483 -0.760 1.00 92.19 81 GLN A O 1
ATOM 642 N N . ALA A 1 82 ? 11.438 10.443 -2.649 1.00 93.19 82 ALA A N 1
ATOM 643 C CA . ALA A 1 82 ? 10.423 11.254 -1.988 1.00 93.19 82 ALA A CA 1
ATOM 644 C C . ALA A 1 82 ? 9.298 10.394 -1.384 1.00 93.19 82 ALA A C 1
ATOM 646 O O . ALA A 1 82 ? 8.762 10.729 -0.326 1.00 93.19 82 ALA A O 1
ATOM 647 N N . LEU A 1 83 ? 8.935 9.281 -2.033 1.00 93.06 83 LEU A N 1
ATOM 648 C CA . LEU A 1 83 ? 7.973 8.322 -1.495 1.00 93.06 83 LEU A CA 1
ATOM 649 C C . LEU A 1 83 ? 8.515 7.642 -0.232 1.00 93.06 83 LEU A C 1
ATOM 651 O O . LEU A 1 83 ? 7.800 7.622 0.762 1.00 93.06 83 LEU A O 1
ATOM 655 N N . GLN A 1 84 ? 9.771 7.182 -0.229 1.00 94.00 84 GLN A N 1
ATOM 656 C CA . GLN A 1 84 ? 10.437 6.638 0.967 1.00 94.00 84 GLN A CA 1
ATOM 657 C C . GLN A 1 84 ? 10.397 7.627 2.136 1.00 94.00 84 GLN A C 1
ATOM 659 O O . GLN A 1 84 ? 9.953 7.284 3.228 1.00 94.00 84 GLN A O 1
ATOM 664 N N . GLN A 1 85 ? 10.760 8.886 1.880 1.00 94.31 85 GLN A N 1
ATOM 665 C CA . GLN A 1 85 ? 10.688 9.942 2.890 1.00 94.31 85 GLN A CA 1
ATOM 666 C C . GLN A 1 85 ? 9.260 10.174 3.389 1.00 94.31 85 GLN A C 1
ATOM 668 O O . GLN A 1 85 ? 9.061 10.398 4.579 1.00 94.31 85 GLN A O 1
ATOM 673 N N . SER A 1 86 ? 8.262 10.124 2.502 1.00 94.31 86 SER A N 1
ATOM 674 C CA . SER A 1 86 ? 6.858 10.292 2.898 1.00 94.31 86 SER A CA 1
ATOM 675 C C . SER A 1 86 ? 6.392 9.132 3.782 1.00 94.31 86 SER A C 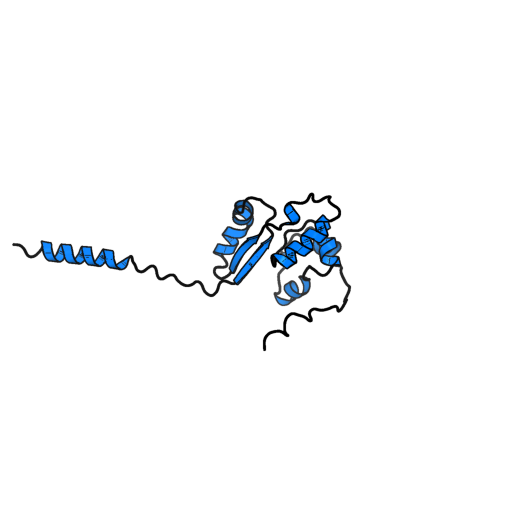1
ATOM 677 O O . SER A 1 86 ? 5.761 9.383 4.802 1.00 94.31 86 SER A O 1
ATOM 679 N N . ILE A 1 87 ? 6.762 7.888 3.448 1.00 94.25 87 ILE A N 1
ATOM 680 C CA . ILE A 1 87 ? 6.454 6.690 4.248 1.00 94.25 87 ILE A CA 1
ATOM 681 C C . ILE A 1 87 ? 6.988 6.843 5.676 1.00 94.25 87 ILE A C 1
ATOM 683 O O . ILE A 1 87 ? 6.243 6.647 6.634 1.00 94.25 87 ILE A O 1
ATOM 687 N N . GLU A 1 88 ? 8.250 7.247 5.829 1.00 94.56 88 GLU A N 1
ATOM 688 C CA . GLU A 1 88 ? 8.870 7.423 7.146 1.00 94.56 88 GLU A CA 1
ATOM 689 C C . GLU A 1 88 ? 8.303 8.621 7.909 1.00 94.56 88 GLU A C 1
ATOM 691 O O . GLU A 1 88 ? 7.990 8.510 9.093 1.00 94.56 88 GLU A O 1
ATOM 696 N N . GLN A 1 89 ? 8.161 9.779 7.261 1.00 94.75 89 GLN A N 1
ATOM 697 C CA . GLN A 1 89 ? 7.697 10.998 7.929 1.00 94.75 89 GLN A CA 1
ATOM 698 C C . GLN A 1 89 ? 6.244 10.892 8.379 1.00 94.75 89 GLN A C 1
ATOM 700 O O . GLN A 1 89 ? 5.889 11.376 9.452 1.00 94.75 89 GLN A O 1
ATOM 705 N N . GLU A 1 90 ? 5.396 10.293 7.548 1.00 94.44 90 GLU A N 1
ATOM 706 C CA . GLU A 1 90 ? 3.969 10.166 7.825 1.00 94.44 90 GLU A CA 1
ATOM 707 C C . GLU A 1 90 ? 3.656 8.903 8.640 1.00 94.44 90 GLU A C 1
ATOM 709 O O . GLU A 1 90 ? 2.572 8.827 9.222 1.00 94.44 90 GLU A O 1
ATOM 714 N N . GLN A 1 91 ? 4.632 7.989 8.771 1.00 93.94 91 GLN A N 1
ATOM 715 C CA . GLN A 1 91 ? 4.516 6.679 9.420 1.00 93.94 91 GLN A CA 1
ATOM 716 C C . GLN A 1 91 ? 3.387 5.857 8.784 1.00 93.94 91 GLN A C 1
ATOM 718 O O . GLN A 1 91 ? 2.411 5.527 9.445 1.00 93.94 91 GLN A O 1
ATOM 723 N N . LEU A 1 92 ? 3.486 5.602 7.477 1.00 94.38 92 LEU A N 1
ATOM 724 C CA . LEU A 1 92 ? 2.482 4.820 6.749 1.00 94.38 92 LEU A CA 1
ATOM 725 C C . LEU A 1 92 ? 2.632 3.326 7.058 1.00 94.38 92 LEU A C 1
ATOM 727 O O . LEU A 1 92 ? 3.724 2.778 6.909 1.00 94.38 92 LEU A O 1
ATOM 731 N N . ASP A 1 93 ? 1.527 2.675 7.415 1.00 94.31 93 ASP A N 1
ATOM 732 C CA . ASP A 1 93 ? 1.487 1.251 7.767 1.00 94.31 93 ASP A CA 1
ATOM 733 C C . ASP A 1 93 ? 1.125 0.372 6.561 1.00 94.31 93 ASP A C 1
ATOM 735 O O . ASP A 1 93 ? 1.666 -0.718 6.386 1.00 94.31 93 ASP A O 1
ATOM 739 N N . VAL A 1 94 ? 0.212 0.852 5.707 1.00 92.69 94 VAL A N 1
ATOM 740 C CA . VAL A 1 94 ? -0.272 0.121 4.525 1.00 92.69 94 VAL A CA 1
ATOM 741 C C . VAL A 1 94 ? -0.084 0.972 3.278 1.00 92.69 94 VAL A C 1
ATOM 743 O O . VAL A 1 94 ? -0.517 2.124 3.224 1.00 92.69 94 VAL A O 1
ATOM 746 N N . LEU A 1 95 ? 0.545 0.394 2.254 1.00 92.00 95 LEU A N 1
ATOM 747 C CA . LEU A 1 95 ? 0.907 1.092 1.023 1.00 92.00 95 LEU A CA 1
ATOM 748 C C . LEU A 1 95 ? 0.141 0.536 -0.176 1.00 92.00 95 LEU A C 1
ATOM 750 O O . LEU A 1 95 ? 0.133 -0.666 -0.425 1.00 92.00 95 LEU A O 1
ATOM 754 N N . GLN A 1 96 ? -0.422 1.429 -0.984 1.00 87.69 96 GLN A N 1
ATOM 755 C CA . GLN A 1 96 ? -0.885 1.100 -2.327 1.00 87.69 96 GLN A CA 1
ATOM 756 C C . GLN A 1 96 ? 0.268 1.384 -3.290 1.00 87.69 96 GLN A C 1
ATOM 758 O O . GLN A 1 96 ? 0.685 2.536 -3.391 1.00 87.69 96 GLN A O 1
ATOM 763 N N . LEU A 1 97 ? 0.793 0.374 -3.990 1.00 87.44 97 LEU A N 1
ATOM 764 C CA . LEU A 1 97 ? 2.007 0.481 -4.814 1.00 87.44 97 LEU A CA 1
ATOM 765 C C . LEU A 1 97 ? 1.766 0.012 -6.255 1.00 87.44 97 LEU A C 1
ATOM 767 O O . LEU A 1 97 ? 1.011 -0.922 -6.501 1.00 87.44 97 LEU A O 1
ATOM 771 N N . SER A 1 98 ? 2.431 0.650 -7.217 1.00 86.38 98 SER A N 1
ATOM 772 C CA . SER A 1 98 ? 2.672 0.067 -8.542 1.00 86.38 98 SER A CA 1
ATOM 773 C C . SER A 1 98 ? 3.836 -0.924 -8.481 1.00 86.38 98 SER A C 1
ATOM 775 O O . SER A 1 98 ? 4.644 -0.882 -7.555 1.00 86.38 98 SER A O 1
ATOM 777 N N . ILE A 1 99 ? 3.979 -1.764 -9.508 1.00 84.44 99 ILE A N 1
ATOM 778 C CA . ILE A 1 99 ? 5.080 -2.739 -9.610 1.00 84.44 99 ILE A CA 1
ATOM 779 C C . ILE A 1 99 ? 6.454 -2.050 -9.541 1.00 84.44 99 ILE A C 1
ATOM 781 O O . ILE A 1 99 ? 7.364 -2.535 -8.876 1.00 84.44 99 ILE A O 1
ATOM 785 N N . TYR A 1 100 ? 6.606 -0.886 -10.181 1.00 86.00 100 TYR A N 1
ATOM 786 C CA . TYR A 1 100 ? 7.860 -0.131 -10.143 1.00 86.00 100 TYR A CA 1
ATOM 787 C C . TYR A 1 100 ? 8.221 0.322 -8.720 1.00 86.00 100 TYR A C 1
ATOM 789 O O . TYR A 1 100 ? 9.357 0.149 -8.280 1.00 86.00 100 TYR A O 1
ATOM 797 N N . GLU A 1 101 ? 7.252 0.872 -7.985 1.00 88.94 101 GLU A N 1
ATOM 798 C CA . GLU A 1 101 ? 7.458 1.312 -6.600 1.00 88.94 101 GLU A CA 1
ATOM 799 C C . GLU A 1 101 ? 7.709 0.123 -5.677 1.00 88.94 101 GLU A C 1
ATOM 801 O O . GLU A 1 101 ? 8.625 0.177 -4.860 1.00 88.94 101 GLU A O 1
ATOM 806 N N . TYR A 1 102 ? 6.946 -0.960 -5.854 1.00 88.31 102 TYR A N 1
ATOM 807 C CA . TYR A 1 102 ? 7.122 -2.203 -5.118 1.00 88.31 102 TYR A CA 1
ATOM 808 C C . TYR A 1 102 ? 8.559 -2.715 -5.239 1.00 88.31 102 TYR A C 1
ATOM 810 O O . TYR A 1 102 ? 9.234 -2.884 -4.228 1.00 88.31 102 TYR A O 1
ATOM 818 N N . ASN A 1 103 ? 9.064 -2.873 -6.466 1.00 86.19 103 ASN A N 1
ATOM 819 C CA . ASN A 1 103 ? 10.404 -3.408 -6.708 1.00 86.19 103 ASN A CA 1
ATOM 820 C C . ASN A 1 103 ? 11.489 -2.555 -6.041 1.00 86.19 103 ASN A C 1
ATOM 822 O O . ASN A 1 103 ? 12.430 -3.083 -5.452 1.00 86.19 103 ASN A O 1
ATOM 826 N N . ARG A 1 104 ? 11.357 -1.225 -6.104 1.00 88.12 104 ARG A N 1
ATOM 827 C CA . ARG A 1 104 ? 12.341 -0.309 -5.513 1.00 88.12 104 ARG A CA 1
ATOM 828 C C . ARG A 1 104 ? 12.273 -0.272 -3.988 1.00 88.12 104 ARG A C 1
ATOM 830 O O . ARG A 1 104 ? 13.323 -0.218 -3.356 1.00 88.12 104 ARG A O 1
ATOM 837 N N . LEU A 1 105 ? 11.075 -0.290 -3.405 1.00 89.31 105 LEU A N 1
ATOM 838 C CA . LEU A 1 105 ? 10.885 -0.284 -1.951 1.00 89.31 105 LEU A CA 1
ATOM 839 C C . LEU A 1 105 ? 11.255 -1.634 -1.325 1.00 89.31 105 LEU A C 1
ATOM 841 O O . LEU A 1 105 ? 11.902 -1.654 -0.281 1.00 89.31 105 LEU A O 1
ATOM 845 N N . SER A 1 106 ? 10.914 -2.742 -1.987 1.00 87.38 106 SER A N 1
ATOM 846 C CA . SER A 1 106 ? 11.295 -4.099 -1.581 1.00 87.38 106 SER A CA 1
ATOM 847 C C . SER A 1 106 ? 12.816 -4.261 -1.569 1.00 87.38 106 SER A C 1
ATOM 849 O O . SER A 1 106 ? 13.393 -4.595 -0.537 1.00 87.38 106 SER A O 1
ATOM 851 N N . ALA A 1 107 ? 13.496 -3.885 -2.662 1.00 85.69 107 ALA A N 1
ATOM 852 C CA . ALA A 1 107 ? 14.959 -3.926 -2.737 1.00 85.69 107 ALA A CA 1
ATOM 853 C C . ALA A 1 107 ? 15.654 -3.023 -1.698 1.00 85.69 107 ALA A C 1
ATOM 855 O O . ALA A 1 107 ? 16.799 -3.273 -1.329 1.00 85.69 107 ALA A O 1
ATOM 856 N N . ALA A 1 108 ? 14.972 -1.976 -1.228 1.00 87.06 108 ALA A N 1
ATOM 857 C CA . ALA A 1 108 ? 15.464 -1.071 -0.194 1.00 87.06 108 ALA A CA 1
ATOM 858 C C . ALA A 1 108 ? 15.098 -1.504 1.241 1.00 87.06 108 ALA A C 1
ATOM 860 O O . ALA A 1 108 ? 15.450 -0.796 2.180 1.00 87.06 108 ALA A O 1
ATOM 861 N N . GLY A 1 109 ? 14.390 -2.625 1.429 1.00 87.94 109 GLY A N 1
ATOM 862 C CA . GLY A 1 109 ? 14.012 -3.139 2.750 1.00 87.94 109 GLY A CA 1
ATOM 863 C C . GLY A 1 109 ? 12.866 -2.387 3.437 1.00 87.94 109 GLY A C 1
ATOM 864 O O . GLY A 1 109 ? 12.705 -2.501 4.648 1.00 87.94 109 GLY A O 1
ATOM 865 N N . PHE A 1 110 ? 12.069 -1.617 2.688 1.00 88.38 110 PHE A N 1
ATOM 866 C CA . PHE A 1 110 ? 10.930 -0.862 3.233 1.00 88.38 110 PHE A CA 1
ATOM 867 C C . PHE A 1 110 ? 9.663 -1.705 3.407 1.00 88.38 110 PHE A C 1
ATOM 869 O O . PHE A 1 110 ? 8.748 -1.284 4.111 1.00 88.38 110 PHE A O 1
ATOM 876 N N . LEU A 1 111 ? 9.569 -2.852 2.728 1.00 90.62 111 LEU A N 1
ATOM 877 C CA . LEU A 1 111 ? 8.368 -3.684 2.721 1.00 90.62 111 LEU A CA 1
ATOM 878 C C . LEU A 1 111 ? 8.561 -4.906 3.618 1.00 90.62 111 LEU A C 1
ATOM 880 O O . LEU A 1 111 ? 9.589 -5.577 3.554 1.00 90.62 111 LEU A O 1
ATOM 884 N N . LEU A 1 112 ? 7.552 -5.190 4.440 1.00 88.62 112 LEU A N 1
ATOM 885 C CA . LEU A 1 112 ? 7.490 -6.402 5.245 1.00 88.62 112 LEU A CA 1
ATOM 886 C C . LEU A 1 112 ? 7.215 -7.613 4.343 1.00 88.62 112 LEU A C 1
ATOM 888 O O . LEU A 1 112 ? 6.302 -7.573 3.518 1.00 88.62 112 LEU A O 1
ATOM 892 N N . ASP A 1 113 ? 7.968 -8.694 4.538 1.00 85.38 113 ASP A N 1
ATOM 893 C CA . ASP A 1 113 ? 7.642 -9.986 3.935 1.00 85.38 113 ASP A CA 1
ATOM 894 C C . ASP A 1 113 ? 6.369 -10.557 4.579 1.00 85.38 113 ASP A C 1
ATOM 896 O O . ASP A 1 113 ? 6.285 -10.705 5.802 1.00 85.38 113 ASP A O 1
ATOM 900 N N . LEU A 1 114 ? 5.368 -10.848 3.748 1.00 86.12 114 LEU A N 1
ATOM 901 C CA . LEU A 1 114 ? 4.068 -11.348 4.187 1.00 86.12 114 LEU A CA 1
ATOM 902 C C . LEU A 1 114 ? 4.035 -12.874 4.316 1.00 86.12 114 LEU A C 1
ATOM 904 O O . LEU A 1 114 ? 3.147 -13.380 5.000 1.00 86.12 114 LEU A O 1
ATOM 908 N N . GLU A 1 115 ? 4.980 -13.614 3.720 1.00 84.06 115 GLU A N 1
ATOM 909 C CA . GLU A 1 115 ? 4.982 -15.085 3.768 1.00 84.06 115 GLU A CA 1
ATOM 910 C C . GLU A 1 115 ? 4.970 -15.620 5.217 1.00 84.06 115 GLU A C 1
ATOM 912 O O . GLU A 1 115 ? 4.133 -16.472 5.528 1.00 84.06 115 GLU A O 1
ATOM 917 N N . PRO A 1 116 ? 5.771 -15.085 6.166 1.00 88.06 116 PRO A N 1
ATOM 918 C CA . PRO A 1 116 ? 5.711 -15.528 7.558 1.00 88.06 116 PRO A CA 1
ATOM 919 C C . PRO A 1 116 ? 4.352 -15.279 8.224 1.00 88.06 116 PRO A C 1
ATOM 921 O O . PRO A 1 116 ? 3.958 -16.046 9.101 1.00 88.06 116 PRO A O 1
ATOM 924 N N . LEU A 1 117 ? 3.632 -14.221 7.829 1.00 87.19 117 LEU A N 1
ATOM 925 C CA . LEU A 1 117 ? 2.304 -13.906 8.366 1.00 87.19 117 LEU A CA 1
ATOM 926 C C . LEU A 1 117 ? 1.245 -14.853 7.804 1.00 87.19 117 LEU A C 1
ATOM 928 O O . LEU A 1 117 ? 0.434 -15.368 8.566 1.00 87.19 117 LEU A O 1
ATOM 932 N N . VAL A 1 118 ? 1.301 -15.140 6.500 1.00 86.31 118 VAL A N 1
ATOM 933 C CA . VAL A 1 118 ? 0.430 -16.125 5.842 1.00 86.31 118 VAL A CA 1
ATOM 934 C C . VAL A 1 118 ? 0.565 -17.491 6.512 1.00 86.31 118 VAL A C 1
ATOM 936 O O . VAL A 1 118 ? -0.444 -18.110 6.849 1.00 86.31 118 VAL A O 1
ATOM 939 N N . VAL A 1 119 ? 1.802 -17.935 6.766 1.00 88.94 119 VAL A N 1
ATOM 940 C CA . VAL A 1 119 ? 2.079 -19.209 7.446 1.00 88.94 119 VAL A CA 1
ATOM 941 C C . VAL A 1 119 ? 1.595 -19.185 8.897 1.00 88.94 119 VAL A C 1
ATOM 943 O O . VAL A 1 119 ? 0.923 -20.121 9.329 1.00 88.94 119 VAL A O 1
ATOM 946 N N . ARG A 1 120 ? 1.912 -18.125 9.655 1.00 91.75 120 ARG A N 1
ATOM 947 C CA . ARG A 1 120 ? 1.520 -17.990 11.068 1.00 91.75 120 ARG A CA 1
ATOM 948 C C . ARG A 1 120 ? 0.002 -18.011 11.240 1.00 91.75 120 ARG A C 1
ATOM 950 O O . ARG A 1 120 ? -0.494 -18.694 12.133 1.00 91.75 120 ARG A O 1
ATOM 957 N N . ASP A 1 121 ? -0.707 -17.276 10.391 1.00 92.19 121 ASP A N 1
ATOM 958 C CA . ASP A 1 121 ? -2.151 -17.068 10.506 1.00 92.19 121 ASP A CA 1
ATOM 959 C C . ASP A 1 121 ? -2.957 -18.129 9.742 1.00 92.19 121 ASP A C 1
ATOM 961 O O . ASP A 1 121 ? -4.185 -18.084 9.742 1.00 92.19 121 ASP A O 1
ATOM 965 N N . GLN A 1 122 ? -2.276 -19.093 9.106 1.00 92.38 122 GLN A N 1
ATOM 966 C CA . GLN A 1 122 ? -2.882 -20.128 8.262 1.00 92.38 122 GLN A CA 1
ATOM 967 C C . GLN A 1 122 ? -3.830 -19.522 7.218 1.00 92.38 122 GLN A C 1
ATOM 969 O O . GLN A 1 122 ? -4.915 -20.043 6.949 1.00 92.38 122 GLN A O 1
ATOM 974 N N . TYR A 1 123 ? -3.429 -18.383 6.646 1.00 87.31 123 TYR A N 1
ATOM 975 C CA . TYR A 1 123 ? -4.253 -17.683 5.675 1.00 87.31 123 TYR A CA 1
ATOM 976 C C . TYR A 1 123 ? -4.360 -18.520 4.400 1.00 87.31 123 TYR A C 1
ATOM 978 O O . TYR A 1 123 ? -3.354 -18.861 3.774 1.00 87.31 123 TYR A O 1
ATOM 986 N N . ASN A 1 124 ? -5.589 -18.858 4.014 1.00 88.88 124 ASN A N 1
ATOM 987 C CA . ASN A 1 124 ? -5.837 -19.702 2.856 1.00 88.88 124 ASN A CA 1
ATOM 988 C C . ASN A 1 124 ? -5.642 -18.914 1.552 1.00 88.88 124 ASN A C 1
ATOM 990 O O . ASN A 1 124 ? -6.580 -18.338 1.010 1.00 88.88 124 ASN A O 1
ATOM 994 N N . ILE A 1 125 ? -4.416 -18.908 1.032 1.00 85.19 125 ILE A N 1
ATOM 995 C CA . ILE A 1 125 ? -4.075 -18.269 -0.246 1.00 85.19 125 ILE A CA 1
ATOM 996 C C . ILE A 1 125 ? -4.696 -18.962 -1.464 1.00 85.19 125 ILE A C 1
ATOM 998 O O . ILE A 1 125 ? -4.745 -18.355 -2.533 1.00 85.19 125 ILE A O 1
ATOM 1002 N N . ASP A 1 126 ? -5.191 -20.196 -1.325 1.00 84.25 126 ASP A N 1
ATOM 1003 C CA . ASP A 1 126 ? -5.806 -20.940 -2.431 1.00 84.25 126 ASP A CA 1
ATOM 1004 C C . ASP A 1 126 ? -7.186 -20.371 -2.799 1.00 84.25 126 ASP A C 1
ATOM 1006 O O . ASP A 1 126 ? -7.737 -20.692 -3.852 1.00 84.25 126 ASP A O 1
ATOM 1010 N N . THR A 1 127 ? -7.746 -19.479 -1.968 1.00 87.06 127 THR A N 1
ATOM 1011 C CA . THR A 1 127 ? -8.941 -18.698 -2.321 1.00 87.06 127 THR A CA 1
ATOM 1012 C C . THR A 1 127 ? -8.639 -17.562 -3.300 1.00 87.06 127 THR A C 1
ATOM 1014 O O . THR A 1 127 ? -9.566 -16.953 -3.834 1.00 87.06 127 THR A O 1
ATOM 1017 N N . ILE A 1 128 ? -7.363 -17.240 -3.529 1.00 87.19 128 ILE A N 1
ATOM 1018 C CA . ILE A 1 128 ? -6.921 -16.262 -4.525 1.00 87.19 128 ILE A CA 1
ATOM 1019 C C . ILE A 1 128 ? -6.673 -17.001 -5.841 1.00 87.19 128 ILE A C 1
ATOM 1021 O O . ILE A 1 128 ? -6.111 -18.094 -5.863 1.00 87.19 128 ILE A O 1
ATOM 1025 N N . TYR A 1 129 ? -7.081 -16.396 -6.960 1.00 90.31 129 TYR A N 1
ATOM 1026 C CA . TYR A 1 129 ? -6.937 -17.017 -8.274 1.00 90.31 129 TYR A CA 1
ATOM 1027 C C . TYR A 1 129 ? -5.468 -17.423 -8.535 1.00 90.31 129 TYR A C 1
ATOM 1029 O O . TYR A 1 129 ? -4.588 -16.562 -8.419 1.00 90.31 129 TYR A O 1
ATOM 1037 N N . PRO A 1 130 ? -5.175 -18.681 -8.929 1.00 87.00 130 PRO A N 1
ATOM 1038 C CA . PRO A 1 130 ? -3.808 -19.202 -8.956 1.00 87.00 130 PRO A CA 1
ATOM 1039 C C . PRO A 1 130 ? -2.822 -18.361 -9.764 1.00 87.00 130 PRO A C 1
ATOM 1041 O O . PRO A 1 130 ? -1.694 -18.174 -9.329 1.00 87.00 130 PRO A O 1
ATOM 1044 N N . SER A 1 131 ? -3.238 -17.782 -10.898 1.00 87.25 131 SER A N 1
ATOM 1045 C CA . SER A 1 131 ? -2.345 -16.938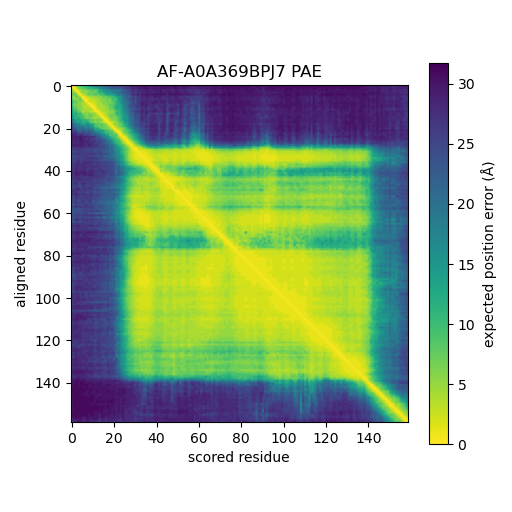 -11.705 1.00 87.25 131 SER A CA 1
ATOM 1046 C C . SER A 1 131 ? -1.920 -15.651 -10.991 1.00 87.25 131 SER A C 1
ATOM 1048 O O . SER A 1 131 ? -0.833 -15.145 -11.250 1.00 87.25 131 SER A O 1
ATOM 1050 N N . ILE A 1 132 ? -2.754 -15.121 -10.090 1.00 84.25 132 ILE A N 1
ATOM 1051 C CA . ILE A 1 132 ? -2.410 -13.963 -9.259 1.00 84.25 132 ILE A CA 1
ATOM 1052 C C . ILE A 1 132 ? -1.409 -14.404 -8.199 1.00 84.25 132 ILE A C 1
ATOM 1054 O O . ILE A 1 132 ? -0.369 -13.773 -8.054 1.00 84.25 132 ILE A O 1
ATOM 1058 N N . THR A 1 133 ? -1.671 -15.513 -7.509 1.00 82.12 133 THR A N 1
ATOM 1059 C CA . THR A 1 133 ? -0.745 -16.050 -6.505 1.00 82.12 133 THR A CA 1
ATOM 1060 C C . THR A 1 133 ? 0.612 -16.387 -7.126 1.00 82.12 133 THR A C 1
ATOM 1062 O O . THR A 1 133 ? 1.638 -16.011 -6.567 1.00 82.12 133 THR A O 1
ATOM 1065 N N . SER A 1 134 ? 0.647 -16.998 -8.315 1.00 83.25 134 SER A N 1
ATOM 1066 C CA . SER A 1 134 ? 1.880 -17.224 -9.082 1.00 83.25 134 SER A CA 1
ATOM 1067 C C . SER A 1 134 ? 2.584 -15.914 -9.426 1.00 83.25 134 SER A C 1
ATOM 1069 O O . SER A 1 134 ? 3.774 -15.785 -9.163 1.00 83.25 134 SER A O 1
ATOM 1071 N N . PHE A 1 135 ? 1.856 -14.910 -9.927 1.00 81.25 135 PHE A N 1
ATOM 1072 C CA . PHE A 1 135 ? 2.430 -13.599 -10.230 1.00 81.25 135 PHE A CA 1
ATOM 1073 C C . PHE A 1 135 ? 3.039 -12.931 -8.988 1.00 81.25 135 PHE A C 1
ATOM 1075 O O . PHE A 1 135 ? 4.175 -12.461 -9.044 1.00 81.25 135 PHE A O 1
ATOM 1082 N N . LEU A 1 136 ? 2.319 -12.923 -7.859 1.00 78.00 136 LEU A N 1
ATOM 1083 C CA . LEU A 1 136 ? 2.798 -12.377 -6.587 1.00 78.00 136 LEU A CA 1
ATOM 1084 C C . LEU A 1 136 ? 4.021 -13.153 -6.076 1.00 78.00 136 LEU A C 1
ATOM 1086 O O . LEU A 1 136 ? 4.969 -12.567 -5.564 1.00 78.00 136 LEU A O 1
ATOM 1090 N N . ARG A 1 137 ? 4.049 -14.475 -6.246 1.00 74.81 137 ARG A N 1
ATOM 1091 C CA . ARG A 1 137 ? 5.218 -15.268 -5.864 1.00 74.81 137 ARG A CA 1
ATOM 1092 C C . ARG A 1 137 ? 6.415 -14.942 -6.750 1.00 74.81 137 ARG A C 1
ATOM 1094 O O . ARG A 1 137 ? 7.457 -14.578 -6.236 1.00 74.81 137 ARG A O 1
ATOM 1101 N N . GLU A 1 138 ? 6.264 -14.965 -8.065 1.00 72.50 138 GLU A N 1
ATOM 1102 C CA . GLU A 1 138 ? 7.368 -14.765 -9.013 1.00 72.50 138 GLU A CA 1
ATOM 1103 C C . GLU A 1 138 ? 7.921 -13.333 -9.038 1.00 72.50 138 GLU A C 1
ATOM 1105 O O . GLU A 1 138 ? 9.132 -13.142 -9.103 1.00 72.50 138 GLU A O 1
ATOM 1110 N N . HIS A 1 139 ? 7.047 -12.324 -8.999 1.00 64.56 139 HIS A N 1
ATOM 1111 C CA . HIS A 1 139 ? 7.431 -10.925 -9.229 1.00 64.56 139 HIS A CA 1
ATOM 1112 C C . HIS A 1 139 ? 7.562 -10.120 -7.938 1.00 64.56 139 HIS A C 1
ATOM 1114 O O . HIS A 1 139 ? 8.206 -9.072 -7.928 1.00 64.56 139 HIS A O 1
ATOM 1120 N N . ILE A 1 140 ? 6.931 -10.588 -6.863 1.00 65.00 140 ILE A N 1
ATOM 1121 C CA . ILE A 1 140 ? 6.846 -9.890 -5.580 1.00 65.00 140 ILE A CA 1
ATOM 1122 C C . ILE A 1 140 ? 7.577 -10.695 -4.481 1.00 65.00 140 ILE A C 1
ATOM 1124 O O . ILE A 1 140 ? 8.082 -10.098 -3.541 1.00 65.00 140 ILE A O 1
ATOM 1128 N N . SER A 1 141 ? 7.785 -12.011 -4.623 1.00 54.22 141 SER A N 1
ATOM 1129 C CA . SER A 1 141 ? 8.399 -12.859 -3.585 1.00 54.22 141 SER A CA 1
ATOM 1130 C C . SER A 1 141 ? 9.504 -13.795 -4.109 1.00 54.22 141 SER A C 1
ATOM 1132 O O . SER A 1 141 ? 9.374 -15.012 -4.081 1.00 54.22 141 SER A O 1
ATOM 1134 N N . TRP A 1 142 ? 10.637 -13.224 -4.541 1.00 37.41 142 TRP A N 1
ATOM 1135 C CA . TRP A 1 142 ? 11.949 -13.910 -4.585 1.00 37.41 142 TRP A CA 1
ATOM 1136 C C . TRP A 1 142 ? 13.095 -12.996 -4.105 1.00 37.41 142 TRP A C 1
ATOM 1138 O O . TRP A 1 142 ? 14.238 -13.133 -4.540 1.00 37.41 142 TRP A O 1
ATOM 1148 N N . VAL A 1 143 ? 12.846 -12.074 -3.163 1.00 41.12 143 VAL A N 1
ATOM 1149 C CA . VAL A 1 143 ? 13.952 -11.430 -2.425 1.00 41.12 143 VAL A CA 1
ATOM 1150 C C . VAL A 1 143 ? 14.411 -12.374 -1.312 1.00 41.12 143 VAL A C 1
ATOM 1152 O O . VAL A 1 143 ? 14.261 -12.122 -0.121 1.00 41.12 143 VAL A O 1
ATOM 1155 N N . LEU A 1 144 ? 15.010 -13.491 -1.725 1.00 36.47 144 LEU A N 1
ATOM 1156 C CA . LEU A 1 144 ? 15.975 -14.209 -0.906 1.00 36.47 144 LEU A CA 1
ATOM 1157 C C . LEU A 1 144 ? 17.253 -13.365 -0.867 1.00 36.47 144 LEU A C 1
ATOM 1159 O O . LEU A 1 144 ? 18.189 -13.576 -1.630 1.00 36.47 144 LEU A O 1
ATOM 1163 N N . SER A 1 145 ? 17.293 -12.395 0.039 1.00 28.45 145 SER A N 1
ATOM 1164 C CA . SER A 1 145 ? 18.553 -11.966 0.629 1.00 28.45 145 SER A CA 1
ATOM 1165 C C . SER A 1 145 ? 18.313 -11.744 2.107 1.00 28.45 145 SER A C 1
ATOM 1167 O O . SER A 1 145 ? 17.830 -10.699 2.538 1.00 28.45 145 SER A O 1
ATOM 1169 N N . VAL A 1 146 ? 18.681 -12.755 2.891 1.00 40.75 146 VAL A N 1
ATOM 1170 C CA . VAL A 1 146 ? 19.077 -12.560 4.281 1.00 40.75 14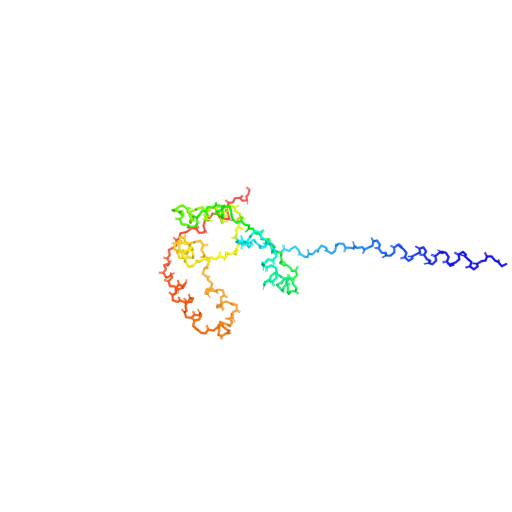6 VAL A CA 1
ATOM 1171 C C . VAL A 1 146 ? 20.217 -11.542 4.266 1.00 40.75 146 VAL A C 1
ATOM 1173 O O . VAL A 1 146 ? 21.377 -11.884 4.070 1.00 40.75 146 VAL A O 1
ATOM 1176 N N . SER A 1 147 ? 19.869 -10.274 4.446 1.00 33.81 147 SER A N 1
ATOM 1177 C CA . SER A 1 147 ? 20.809 -9.204 4.748 1.00 33.81 147 SER A CA 1
ATOM 1178 C C . SER A 1 147 ? 20.386 -8.605 6.075 1.00 33.81 147 SER A C 1
ATOM 1180 O O . SER A 1 147 ? 19.613 -7.656 6.156 1.00 33.81 147 SER A O 1
ATOM 1182 N N . THR A 1 148 ? 20.889 -9.220 7.137 1.00 42.66 148 THR A N 1
ATOM 1183 C CA . THR A 1 148 ? 20.935 -8.710 8.502 1.00 42.66 148 THR A CA 1
ATOM 1184 C C . THR A 1 148 ? 21.452 -7.268 8.528 1.00 42.66 148 THR A C 1
ATOM 1186 O O . THR A 1 148 ? 22.654 -7.068 8.643 1.00 42.66 148 THR A O 1
ATOM 1189 N N . VAL A 1 149 ? 20.590 -6.248 8.461 1.00 35.94 149 VAL A N 1
ATOM 1190 C CA . VAL A 1 149 ? 20.973 -4.857 8.769 1.00 35.94 149 VAL A CA 1
ATOM 1191 C C . VAL A 1 149 ? 19.801 -4.111 9.429 1.00 35.94 149 VAL A C 1
ATOM 1193 O O . VAL A 1 149 ? 18.935 -3.549 8.779 1.00 35.94 149 VAL A O 1
ATOM 1196 N N . GLN A 1 150 ? 19.854 -4.084 10.766 1.00 36.50 150 GLN A N 1
ATOM 1197 C CA . GLN A 1 150 ? 19.402 -2.997 11.650 1.00 36.50 150 GLN A CA 1
ATOM 1198 C C . GLN A 1 150 ? 17.891 -2.705 11.788 1.00 36.50 150 GLN A C 1
ATOM 1200 O O . GLN A 1 150 ? 17.454 -1.567 11.652 1.00 36.50 150 GLN A O 1
ATOM 1205 N N . VAL A 1 151 ? 17.137 -3.652 12.356 1.00 38.12 151 VAL A N 1
ATOM 1206 C CA . VAL A 1 151 ? 16.106 -3.299 13.361 1.00 38.12 151 VAL A CA 1
ATOM 1207 C C . VAL A 1 151 ? 16.804 -3.175 14.724 1.00 38.12 151 VAL A C 1
ATOM 1209 O O . VAL A 1 151 ? 16.605 -3.967 15.639 1.00 38.12 151 VAL A O 1
ATOM 1212 N N . LYS A 1 152 ? 17.716 -2.204 14.850 1.00 41.25 152 LYS A N 1
ATOM 1213 C CA . LYS A 1 152 ? 18.402 -1.876 16.111 1.00 41.25 152 LYS A CA 1
ATOM 1214 C C . LYS A 1 152 ? 18.377 -0.373 16.363 1.00 41.25 152 LYS A C 1
ATOM 1216 O O . LYS A 1 152 ? 19.410 0.226 16.590 1.00 41.25 152 LYS A O 1
ATO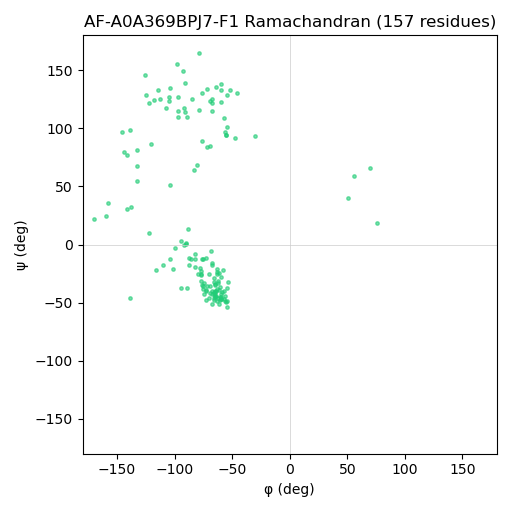M 1221 N N . GLN A 1 153 ? 17.199 0.253 16.360 1.00 41.72 153 GLN A N 1
ATOM 1222 C CA . GLN A 1 153 ? 17.073 1.580 16.982 1.00 41.72 153 GLN A CA 1
ATOM 1223 C C . GLN A 1 153 ? 15.640 1.957 17.397 1.00 41.72 153 GLN A C 1
ATOM 1225 O O . GLN A 1 153 ? 15.254 3.115 17.302 1.00 41.72 153 GLN A O 1
ATOM 1230 N N . ARG A 1 154 ? 14.824 1.000 17.872 1.00 46.16 154 ARG A N 1
ATOM 1231 C CA . ARG A 1 154 ? 13.464 1.303 18.383 1.00 46.16 154 ARG A CA 1
ATOM 1232 C C . ARG A 1 154 ? 13.176 0.876 19.831 1.00 46.16 154 ARG A C 1
ATOM 1234 O O . ARG A 1 154 ? 12.029 0.937 20.250 1.00 46.16 154 ARG A O 1
ATOM 1241 N N . ARG A 1 155 ? 14.185 0.460 20.615 1.00 44.53 155 ARG A N 1
ATOM 1242 C CA . ARG A 1 155 ? 14.012 0.055 22.035 1.00 44.53 155 ARG A CA 1
ATOM 1243 C C . ARG A 1 155 ? 15.137 0.485 22.995 1.00 44.53 155 ARG A C 1
ATOM 1245 O O . ARG A 1 155 ? 15.406 -0.202 23.969 1.00 44.53 155 ARG A O 1
ATOM 1252 N N . SER A 1 156 ? 15.804 1.610 22.747 1.00 44.12 156 SER A N 1
ATOM 1253 C CA . SER A 1 156 ? 16.737 2.186 23.731 1.00 44.12 156 SER A CA 1
ATOM 1254 C C . SER A 1 156 ? 16.667 3.706 23.688 1.00 44.12 156 SER A C 1
ATOM 1256 O O . SER A 1 156 ? 17.481 4.356 23.042 1.00 44.12 156 SER A O 1
ATOM 1258 N N . GLY A 1 157 ? 15.644 4.260 24.329 1.00 41.88 157 GLY A N 1
ATOM 1259 C CA . GLY A 1 157 ? 15.463 5.705 24.481 1.00 41.88 157 GLY A CA 1
ATOM 1260 C C . GLY A 1 157 ? 14.345 6.079 25.454 1.00 41.88 157 GLY A C 1
ATOM 1261 O O . GLY A 1 157 ? 13.795 7.165 25.350 1.00 41.88 157 GLY A O 1
ATOM 1262 N N . ALA A 1 158 ? 13.985 5.165 26.357 1.00 43.69 158 ALA A N 1
ATOM 1263 C CA . ALA A 1 158 ? 13.062 5.420 27.453 1.00 43.69 158 ALA A CA 1
ATOM 1264 C C . ALA A 1 158 ?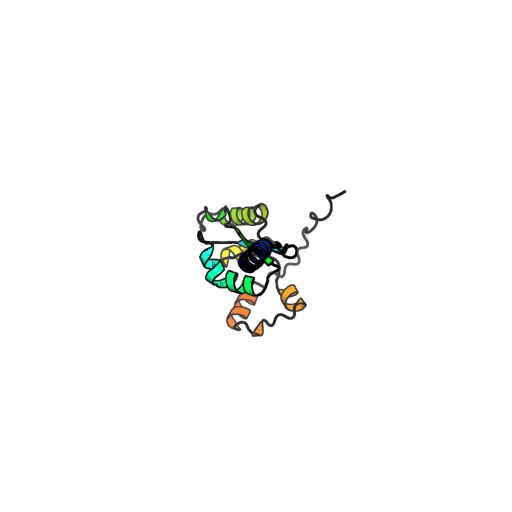 13.686 4.849 28.730 1.00 43.69 158 ALA A C 1
ATOM 1266 O O . ALA A 1 158 ? 13.410 3.710 29.102 1.00 43.69 158 ALA A O 1
ATOM 1267 N N . VAL A 1 159 ? 14.597 5.626 29.318 1.00 43.75 159 VAL A N 1
ATOM 1268 C CA . VAL A 1 159 ? 14.893 5.671 30.757 1.00 43.75 159 VAL A CA 1
ATOM 1269 C C . VAL A 1 159 ? 15.149 7.131 31.093 1.00 43.75 159 VAL A C 1
ATOM 1271 O O . VAL A 1 159 ? 15.930 7.752 30.337 1.00 43.75 159 VAL A O 1
#